Protein AF-A0AAW4VW90-F1 (afdb_monomer)

Structure (mmCIF, N/CA/C/O backbone):
data_AF-A0AAW4VW90-F1
#
_entry.id   AF-A0AAW4VW90-F1
#
loop_
_atom_site.group_PDB
_atom_site.id
_atom_site.type_symbol
_atom_site.label_atom_id
_atom_site.label_alt_id
_atom_site.label_comp_id
_atom_site.label_asym_id
_atom_site.label_entity_id
_atom_site.label_seq_id
_atom_site.pdbx_PDB_ins_code
_atom_site.Cartn_x
_atom_site.Cartn_y
_atom_site.Cartn_z
_atom_site.occupancy
_atom_site.B_iso_or_equiv
_atom_site.auth_seq_id
_atom_site.auth_comp_id
_atom_site.auth_asym_id
_atom_site.auth_atom_id
_atom_site.pdbx_PDB_model_num
ATOM 1 N N . SER A 1 1 ? 16.185 2.492 -20.417 1.00 44.00 1 SER A N 1
ATOM 2 C CA . SER A 1 1 ? 17.097 3.552 -19.970 1.00 44.00 1 SER A CA 1
ATOM 3 C C . SER A 1 1 ? 16.308 4.517 -19.104 1.00 44.00 1 SER A C 1
ATOM 5 O O . SER A 1 1 ? 15.216 4.911 -19.492 1.00 44.00 1 SER A O 1
ATOM 7 N N . LYS A 1 2 ? 16.795 4.828 -17.899 1.00 48.34 2 LYS A N 1
ATOM 8 C CA . LYS A 1 2 ? 16.303 5.972 -17.122 1.00 48.34 2 LYS A CA 1
ATOM 9 C C . LYS A 1 2 ? 17.110 7.177 -17.604 1.00 48.34 2 LYS A C 1
ATOM 11 O O . LYS A 1 2 ? 18.209 7.387 -17.114 1.00 48.34 2 LYS A O 1
ATOM 16 N N . HIS A 1 3 ? 16.635 7.878 -18.630 1.00 56.31 3 HIS A N 1
ATOM 17 C CA . HIS A 1 3 ? 17.195 9.183 -18.978 1.00 56.31 3 HIS A CA 1
ATOM 18 C C . HIS A 1 3 ? 16.368 10.228 -18.230 1.00 56.31 3 HIS A C 1
ATOM 20 O O . HIS A 1 3 ? 15.228 10.465 -18.635 1.00 56.31 3 HIS A O 1
ATOM 26 N N . PRO A 1 4 ? 16.868 10.786 -17.113 1.00 63.75 4 PRO A N 1
ATOM 27 C CA . PRO A 1 4 ? 16.205 11.918 -16.487 1.00 63.75 4 PRO A CA 1
ATOM 28 C C . PRO A 1 4 ? 16.158 13.080 -17.483 1.00 63.75 4 PRO A C 1
ATOM 30 O O . PRO A 1 4 ? 17.059 13.252 -18.312 1.00 63.75 4 PRO A O 1
ATOM 33 N N . ASN A 1 5 ? 15.065 13.837 -17.450 1.00 66.31 5 ASN A N 1
ATOM 34 C CA . ASN A 1 5 ? 14.922 15.012 -18.293 1.00 66.31 5 ASN A CA 1
ATOM 35 C C . ASN A 1 5 ? 15.977 16.047 -17.872 1.00 66.31 5 ASN A C 1
ATOM 37 O O . ASN A 1 5 ? 16.151 16.296 -16.687 1.00 66.31 5 ASN A O 1
ATOM 41 N N . LYS A 1 6 ? 16.679 16.658 -18.832 1.00 70.00 6 LYS A N 1
ATOM 42 C CA . LYS A 1 6 ? 17.752 17.634 -18.552 1.00 70.00 6 LYS A CA 1
ATOM 43 C C . LYS A 1 6 ? 17.240 18.961 -17.983 1.00 70.00 6 LYS A C 1
ATOM 45 O O . LYS A 1 6 ? 18.031 19.799 -17.568 1.00 70.00 6 LYS A O 1
ATOM 50 N N . HIS A 1 7 ? 15.930 19.169 -18.018 1.00 69.44 7 HIS A N 1
ATOM 51 C CA . HIS A 1 7 ? 15.272 20.390 -17.589 1.00 69.44 7 HIS A CA 1
ATOM 52 C C . HIS A 1 7 ? 14.361 20.073 -16.400 1.00 69.44 7 HIS A C 1
ATOM 54 O O . HIS A 1 7 ? 13.228 19.632 -16.598 1.00 69.44 7 HIS A O 1
ATOM 60 N N . GLU A 1 8 ? 14.883 20.288 -15.194 1.00 74.69 8 GLU A N 1
ATOM 61 C CA . GLU A 1 8 ? 14.216 20.010 -13.910 1.00 74.69 8 GLU A CA 1
ATOM 62 C C . GLU A 1 8 ? 13.440 21.218 -13.359 1.00 74.69 8 GLU A C 1
ATOM 64 O O . GLU A 1 8 ? 12.754 21.106 -12.353 1.00 74.69 8 GLU A O 1
ATOM 69 N N . THR A 1 9 ? 13.548 22.384 -13.998 1.00 80.75 9 THR A N 1
ATOM 70 C CA . THR A 1 9 ? 12.897 23.616 -13.538 1.00 80.75 9 THR A CA 1
ATOM 71 C C . THR A 1 9 ? 11.420 23.637 -13.924 1.00 80.75 9 THR A C 1
ATOM 73 O O . THR A 1 9 ? 11.072 23.358 -15.075 1.00 80.75 9 THR A O 1
ATOM 76 N N . GLU A 1 10 ? 10.561 24.010 -12.975 1.00 80.50 10 GLU A N 1
ATOM 77 C CA . GLU A 1 10 ? 9.133 24.220 -13.211 1.00 80.50 10 GLU A CA 1
ATOM 78 C C . GLU A 1 10 ? 8.913 25.374 -14.194 1.00 80.50 10 GLU A C 1
ATOM 80 O O . GLU A 1 10 ? 9.303 26.513 -13.946 1.00 80.50 10 GLU A O 1
ATOM 85 N N . ASP A 1 11 ? 8.276 25.076 -15.325 1.00 84.56 11 ASP A N 1
ATOM 86 C CA . ASP A 1 11 ? 7.861 26.064 -16.327 1.00 84.56 11 ASP A CA 1
ATOM 87 C C . ASP A 1 11 ? 6.332 26.144 -16.474 1.00 84.56 11 ASP A C 1
ATOM 89 O O . ASP A 1 11 ? 5.825 26.815 -17.373 1.00 84.56 11 ASP A O 1
ATOM 93 N N . GLY A 1 12 ? 5.593 25.427 -15.616 1.00 80.00 12 GLY A N 1
ATOM 94 C CA . GLY A 1 12 ? 4.130 25.346 -15.621 1.00 80.00 12 GLY A CA 1
ATOM 95 C C . GLY A 1 12 ? 3.529 24.591 -16.811 1.00 80.00 12 GLY A C 1
ATOM 96 O O . GLY A 1 12 ? 2.309 24.490 -16.915 1.00 80.00 12 GLY A O 1
ATOM 97 N N . ARG A 1 13 ? 4.351 24.055 -17.722 1.00 79.69 13 ARG A N 1
ATOM 98 C CA . ARG A 1 13 ? 3.884 23.363 -18.935 1.00 79.69 13 ARG A CA 1
ATOM 99 C C . ARG A 1 13 ? 3.950 21.846 -18.833 1.00 79.69 13 ARG A C 1
ATOM 101 O O . ARG A 1 13 ? 3.375 21.1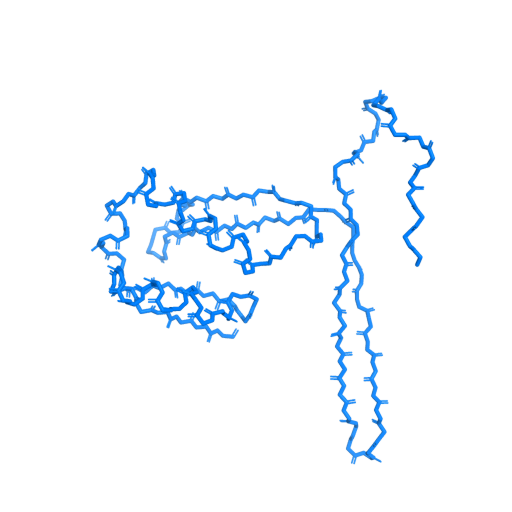64 -19.681 1.00 79.69 13 ARG A O 1
ATOM 108 N N . ARG A 1 14 ? 4.679 21.319 -17.850 1.00 75.44 14 ARG A N 1
ATOM 109 C CA . ARG A 1 14 ? 4.957 19.890 -17.701 1.00 75.44 14 ARG A CA 1
ATOM 110 C C . ARG A 1 14 ? 4.760 19.426 -16.270 1.00 75.44 14 ARG A C 1
ATOM 112 O O . ARG A 1 14 ? 4.960 20.182 -15.326 1.00 75.44 14 ARG A O 1
ATOM 119 N N . ASP A 1 15 ? 4.450 18.148 -16.152 1.00 78.06 15 ASP A N 1
ATOM 120 C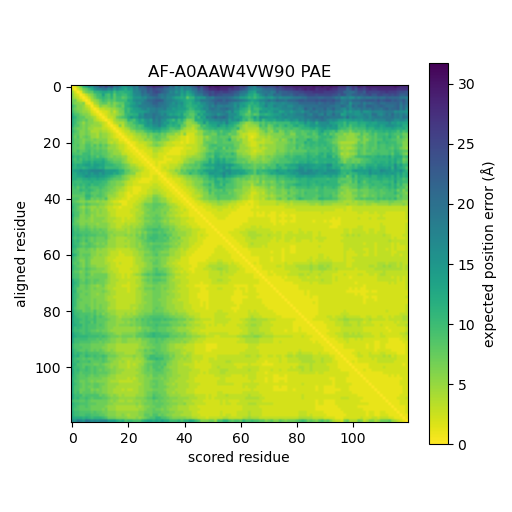 CA . ASP A 1 15 ? 4.436 17.443 -14.886 1.00 78.06 15 ASP A CA 1
ATOM 121 C C . ASP A 1 15 ? 5.844 16.902 -14.580 1.00 78.06 15 ASP A C 1
ATOM 123 O O . ASP A 1 15 ? 6.398 16.123 -15.363 1.00 78.06 15 ASP A O 1
ATOM 127 N N . LEU A 1 16 ? 6.438 17.364 -13.477 1.00 81.00 16 LEU A N 1
ATOM 128 C CA . LEU A 1 16 ? 7.769 16.949 -13.017 1.00 81.00 16 LEU A CA 1
ATOM 129 C C . LEU A 1 16 ? 7.725 15.800 -12.000 1.00 81.00 16 LEU A C 1
ATOM 131 O O . LEU A 1 16 ? 8.761 15.201 -11.697 1.00 81.00 16 LEU A O 1
ATOM 135 N N . ASP A 1 17 ? 6.542 15.479 -11.482 1.00 83.25 17 ASP A N 1
ATOM 136 C CA . ASP A 1 17 ? 6.369 14.494 -10.426 1.00 83.25 17 ASP A CA 1
ATOM 137 C C . ASP A 1 17 ? 6.097 13.098 -10.972 1.00 83.25 17 ASP A C 1
ATOM 139 O O . ASP A 1 17 ? 6.586 12.120 -10.399 1.00 83.25 17 ASP A O 1
ATOM 143 N N . ALA A 1 18 ? 5.406 12.982 -12.104 1.00 86.69 18 ALA A N 1
ATOM 144 C CA . ALA A 1 18 ? 5.165 11.705 -12.765 1.00 86.69 18 ALA A CA 1
ATOM 145 C C . ALA A 1 18 ? 6.467 10.993 -13.181 1.00 86.69 18 ALA A C 1
ATOM 147 O O . ALA A 1 18 ? 7.450 11.600 -13.616 1.00 86.69 18 ALA A O 1
ATOM 148 N N . ASN A 1 19 ? 6.477 9.659 -13.103 1.00 89.31 19 ASN A N 1
ATOM 149 C CA . ASN A 1 19 ? 7.616 8.868 -13.563 1.00 89.31 19 ASN A CA 1
ATOM 150 C C . ASN A 1 19 ? 7.203 7.559 -14.241 1.00 89.31 19 ASN A C 1
ATOM 152 O O . ASN A 1 19 ? 6.022 7.257 -14.401 1.00 89.31 19 ASN A O 1
ATOM 156 N N . HIS A 1 20 ? 8.204 6.812 -14.712 1.00 88.88 20 HIS A N 1
ATOM 157 C CA . HIS A 1 20 ? 7.992 5.528 -15.366 1.00 88.88 20 HIS A CA 1
ATOM 158 C C . HIS A 1 20 ? 8.028 4.374 -14.365 1.00 88.88 20 HIS A C 1
ATOM 160 O O . HIS A 1 20 ? 8.955 4.270 -13.559 1.00 88.88 20 HIS A O 1
ATOM 166 N N . SER A 1 21 ? 7.092 3.445 -14.526 1.00 90.00 21 SER A N 1
ATOM 167 C CA . SER A 1 21 ? 7.081 2.146 -13.860 1.00 90.00 21 SER A CA 1
ATOM 168 C C . SER A 1 21 ? 7.202 1.012 -14.871 1.00 90.00 21 SER A C 1
ATOM 170 O O . SER A 1 21 ? 7.026 1.204 -16.080 1.00 90.00 21 SER A O 1
ATOM 172 N N . GLN A 1 22 ? 7.546 -0.175 -14.381 1.00 90.44 22 GLN A N 1
ATOM 173 C CA . GLN A 1 22 ? 7.650 -1.370 -15.206 1.00 90.44 22 GLN A CA 1
ATOM 174 C C . GLN A 1 22 ? 7.205 -2.614 -14.441 1.00 90.44 22 GLN A C 1
ATOM 176 O O . GLN A 1 22 ? 7.559 -2.792 -13.278 1.00 90.44 22 GLN A O 1
ATOM 181 N N . LYS A 1 23 ? 6.502 -3.514 -15.128 1.00 87.62 23 LYS A N 1
ATOM 1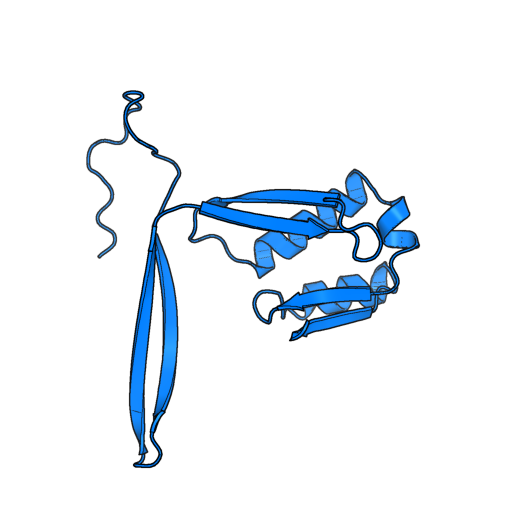82 C CA . LYS A 1 23 ? 6.180 -4.854 -14.634 1.00 87.62 23 LYS A CA 1
ATOM 183 C C . LYS A 1 23 ? 6.724 -5.890 -15.598 1.00 87.62 23 LYS A C 1
ATOM 185 O O . LYS A 1 23 ? 6.478 -5.831 -16.806 1.00 87.62 23 LYS A O 1
ATOM 190 N N . VAL A 1 24 ? 7.516 -6.800 -15.046 1.00 90.69 24 VAL A N 1
ATOM 191 C CA . VAL A 1 24 ? 8.150 -7.890 -15.781 1.00 90.69 24 VAL A CA 1
ATOM 192 C C . VAL A 1 24 ? 7.353 -9.152 -15.506 1.00 90.69 24 VAL A C 1
ATOM 194 O O . VAL A 1 24 ? 7.239 -9.582 -14.364 1.00 90.69 24 VAL A O 1
ATOM 197 N N . TYR A 1 25 ? 6.796 -9.726 -16.562 1.00 89.44 25 TYR A N 1
ATOM 198 C CA . TYR A 1 25 ? 6.216 -11.058 -16.548 1.00 89.44 25 TYR A CA 1
ATOM 199 C C . TYR A 1 25 ? 7.248 -12.007 -17.136 1.00 89.44 25 TYR A C 1
ATOM 201 O O . TYR A 1 25 ? 7.792 -11.724 -18.204 1.00 89.44 25 TYR A O 1
ATOM 209 N N . SER A 1 26 ? 7.527 -13.107 -16.458 1.00 93.31 26 SER A N 1
ATOM 210 C CA . SER A 1 26 ? 8.437 -14.137 -16.945 1.00 93.31 26 SER A CA 1
ATOM 211 C C . SER A 1 26 ? 7.885 -15.520 -16.636 1.00 93.31 26 SER A C 1
ATOM 213 O O . SER A 1 26 ? 7.032 -15.689 -15.764 1.00 93.31 26 SER A O 1
ATOM 215 N N . GLY A 1 27 ? 8.351 -16.513 -17.381 1.00 93.00 27 GLY A N 1
ATOM 216 C CA . GLY A 1 27 ? 7.949 -17.896 -17.191 1.00 93.00 27 GLY A CA 1
ATOM 217 C C . GLY A 1 27 ? 8.686 -18.827 -18.136 1.00 93.00 27 GLY A C 1
ATOM 218 O O . GLY A 1 27 ? 9.619 -18.423 -18.831 1.00 93.00 27 GLY A O 1
ATOM 219 N N . VAL A 1 28 ? 8.241 -20.078 -18.166 1.00 95.12 28 VAL A N 1
ATOM 220 C CA . VAL A 1 28 ? 8.756 -21.116 -19.060 1.00 95.12 28 VAL A CA 1
ATOM 221 C C . VAL A 1 28 ? 7.601 -21.607 -19.928 1.00 95.12 28 VAL A C 1
ATOM 223 O O . VAL A 1 28 ? 6.485 -21.795 -19.446 1.00 95.12 28 VAL A O 1
ATOM 226 N N . THR A 1 29 ? 7.846 -21.728 -21.229 1.00 92.31 29 THR A N 1
ATOM 227 C CA . THR A 1 29 ? 6.888 -22.271 -22.205 1.00 92.31 29 THR A CA 1
ATOM 228 C C . THR A 1 29 ? 6.700 -23.779 -22.013 1.00 92.31 29 THR A C 1
ATOM 230 O O . THR A 1 29 ? 7.486 -24.425 -21.319 1.00 92.31 29 THR A O 1
ATOM 233 N N . LYS A 1 30 ? 5.672 -24.367 -22.641 1.00 92.38 30 LYS A N 1
ATOM 234 C CA . LYS A 1 30 ? 5.450 -25.825 -22.594 1.00 92.38 30 LYS A CA 1
ATOM 235 C C . LYS A 1 30 ? 6.631 -26.599 -23.191 1.00 92.38 30 LYS A C 1
ATOM 237 O O . LYS A 1 30 ? 6.906 -27.717 -22.774 1.00 92.38 30 LYS A O 1
ATOM 242 N N . GLU A 1 31 ? 7.347 -25.974 -24.119 1.00 94.62 31 GLU A N 1
ATOM 243 C CA . GLU A 1 31 ? 8.531 -26.491 -24.800 1.00 94.62 31 GLU A CA 1
ATOM 244 C C . GLU A 1 31 ? 9.832 -26.263 -24.004 1.00 94.62 31 GLU A C 1
ATOM 246 O O . GLU A 1 31 ? 10.915 -26.569 -24.494 1.00 94.62 31 GLU A O 1
ATOM 251 N N . GLY A 1 32 ? 9.756 -25.713 -22.786 1.00 94.38 32 GLY A N 1
ATOM 252 C CA . GLY A 1 32 ? 10.911 -25.521 -21.902 1.00 94.38 32 GLY A CA 1
ATOM 253 C C . GLY A 1 32 ? 11.705 -24.229 -22.133 1.00 94.38 32 GLY A C 1
ATOM 254 O O . GLY A 1 32 ? 12.667 -23.969 -21.414 1.00 94.38 32 GLY A O 1
ATOM 255 N N . ASN A 1 33 ? 11.306 -23.379 -23.083 1.00 95.31 33 ASN A N 1
ATOM 256 C CA . ASN A 1 33 ? 11.998 -22.115 -23.350 1.00 95.31 33 ASN A CA 1
ATOM 257 C C . ASN A 1 33 ? 11.554 -21.015 -22.371 1.00 95.31 33 ASN A C 1
ATOM 259 O O . ASN A 1 33 ? 10.342 -20.826 -22.206 1.00 95.31 33 ASN A O 1
ATOM 263 N N . PRO A 1 34 ? 12.480 -20.259 -21.753 1.00 96.25 34 PRO A N 1
ATOM 264 C CA . PRO A 1 34 ? 12.126 -19.114 -20.926 1.00 96.25 34 PRO A CA 1
ATOM 265 C C . PRO A 1 34 ? 11.571 -17.970 -21.785 1.00 96.25 34 PRO A C 1
ATOM 267 O O . PRO A 1 34 ? 12.030 -17.733 -22.902 1.00 96.25 34 PRO A O 1
ATOM 270 N N . TRP A 1 35 ? 10.609 -17.223 -21.250 1.00 95.81 35 TRP A N 1
ATOM 271 C CA . TRP A 1 35 ? 10.077 -16.015 -21.880 1.00 95.81 35 TRP A CA 1
ATOM 272 C C . TRP A 1 35 ? 10.008 -14.859 -20.884 1.00 95.81 35 TRP A C 1
ATOM 274 O O . TRP A 1 35 ? 9.900 -15.060 -19.673 1.00 95.81 35 TRP A O 1
ATOM 284 N N . GLN A 1 36 ? 10.051 -13.635 -21.413 1.00 95.62 36 GLN A N 1
ATOM 285 C CA . GLN A 1 36 ? 9.886 -12.414 -20.635 1.00 95.62 36 GLN A CA 1
ATOM 286 C C . GLN A 1 36 ? 9.083 -11.374 -21.423 1.00 95.62 36 GLN A C 1
ATOM 288 O O . GLN A 1 36 ? 9.392 -11.075 -22.574 1.00 95.62 36 GLN A O 1
ATOM 293 N N . LYS A 1 37 ? 8.085 -10.769 -20.780 1.00 94.19 37 LYS A N 1
ATOM 294 C CA . LYS A 1 37 ? 7.329 -9.615 -21.272 1.00 94.19 37 LYS A CA 1
ATOM 295 C C . LYS A 1 37 ? 7.502 -8.461 -20.294 1.00 94.19 37 LYS A C 1
ATOM 297 O O . LYS A 1 37 ? 7.164 -8.581 -19.121 1.00 94.19 37 LYS A O 1
ATOM 302 N N . VAL A 1 38 ? 7.997 -7.327 -20.781 1.00 93.81 38 VAL A N 1
ATOM 303 C CA . VAL A 1 38 ? 8.136 -6.104 -19.979 1.00 93.81 38 VAL A CA 1
ATOM 304 C C . VAL A 1 38 ? 7.051 -5.122 -20.395 1.00 93.81 38 VAL A C 1
ATOM 306 O O . VAL A 1 38 ? 7.014 -4.692 -21.544 1.00 93.81 38 VAL A O 1
ATOM 309 N N . VAL A 1 39 ? 6.180 -4.756 -19.460 1.00 91.88 39 VAL A N 1
ATOM 310 C CA . VAL A 1 39 ? 5.174 -3.702 -19.639 1.00 91.88 39 VAL A CA 1
ATOM 311 C C . VAL A 1 39 ? 5.672 -2.454 -18.923 1.00 91.88 39 VAL A C 1
ATOM 313 O O . VAL A 1 39 ? 6.144 -2.553 -17.793 1.00 91.88 39 VAL A O 1
ATOM 316 N N . LYS A 1 40 ? 5.601 -1.292 -19.578 1.00 91.00 40 LYS A N 1
ATOM 317 C CA . LYS A 1 40 ? 6.034 -0.001 -19.025 1.00 91.00 40 LYS A CA 1
ATOM 318 C C . LYS A 1 40 ? 4.930 1.029 -19.175 1.00 91.00 40 LYS A C 1
ATOM 320 O O . LYS A 1 40 ? 4.225 1.016 -20.179 1.00 91.00 40 LYS A O 1
ATOM 325 N N . TRP A 1 41 ? 4.825 1.929 -18.209 1.00 89.94 41 TRP A N 1
ATOM 326 C CA . TRP A 1 41 ? 3.882 3.044 -18.239 1.00 89.94 41 TRP A CA 1
ATOM 327 C C . TRP A 1 41 ? 4.472 4.260 -17.529 1.00 89.94 41 TRP A C 1
ATOM 329 O O . TRP A 1 41 ? 5.370 4.117 -16.699 1.00 89.94 41 TRP A O 1
ATOM 339 N N . PHE A 1 42 ? 3.982 5.447 -17.881 1.00 90.94 42 PHE A N 1
ATOM 340 C CA . PHE A 1 42 ? 4.354 6.728 -17.285 1.00 90.94 42 PHE A CA 1
ATOM 341 C C . PHE A 1 42 ? 3.137 7.347 -16.605 1.00 90.94 42 PHE A C 1
ATOM 343 O O . PHE A 1 42 ? 2.047 7.308 -17.174 1.00 90.94 42 PHE A O 1
ATOM 350 N N . GLY A 1 43 ? 3.322 7.925 -15.420 1.00 92.62 43 GLY A N 1
ATOM 351 C CA . GLY A 1 43 ? 2.275 8.677 -14.739 1.00 92.62 43 GLY A CA 1
ATOM 352 C C . GLY A 1 43 ? 2.313 8.509 -13.227 1.00 92.62 43 GLY A C 1
ATOM 353 O O . GLY A 1 43 ? 3.381 8.487 -12.605 1.00 92.62 43 GLY A O 1
ATOM 354 N N . TYR A 1 44 ? 1.116 8.352 -12.669 1.00 94.12 44 TYR A N 1
ATOM 355 C CA . TYR A 1 44 ? 0.849 8.202 -11.246 1.00 94.12 44 TYR A CA 1
ATOM 356 C C . TYR A 1 44 ? 0.147 6.888 -10.943 1.00 94.12 44 TYR A C 1
ATOM 358 O O . TYR A 1 44 ? -0.374 6.214 -11.834 1.00 94.12 44 TYR A O 1
ATOM 366 N N . LYS A 1 45 ? 0.098 6.562 -9.659 1.00 93.44 45 LYS A N 1
ATOM 367 C CA . LYS A 1 45 ? -0.713 5.499 -9.098 1.00 93.44 45 LYS A CA 1
ATOM 368 C C . LYS A 1 45 ? -1.630 6.088 -8.028 1.00 93.44 45 LYS A C 1
ATOM 370 O O . LYS A 1 45 ? -1.205 6.923 -7.233 1.00 93.44 45 LYS A O 1
ATOM 375 N N . LEU A 1 46 ? -2.891 5.669 -8.034 1.00 95.88 46 LEU A N 1
ATOM 376 C CA . LEU A 1 46 ? -3.845 5.951 -6.968 1.00 95.88 46 LEU A CA 1
ATOM 377 C C . LEU A 1 46 ? -3.949 4.704 -6.092 1.00 95.88 46 LEU A C 1
ATOM 379 O O . LEU A 1 46 ? -4.403 3.665 -6.561 1.00 95.88 46 LEU A O 1
ATOM 383 N N . HIS A 1 47 ? -3.552 4.821 -4.832 1.00 95.94 47 HIS A N 1
ATOM 384 C CA . HIS A 1 47 ? -3.820 3.819 -3.808 1.00 95.94 47 HIS A CA 1
ATOM 385 C C . HIS A 1 47 ? -5.067 4.252 -3.043 1.00 95.94 47 HIS A C 1
ATOM 387 O O . HIS A 1 47 ? -5.136 5.395 -2.590 1.00 95.94 47 HIS A O 1
ATOM 393 N N . LEU A 1 48 ? -6.053 3.372 -2.917 1.00 97.19 48 LEU A N 1
ATOM 394 C CA . LEU A 1 48 ? -7.380 3.721 -2.418 1.00 97.19 48 LEU A CA 1
ATOM 395 C C . LEU A 1 48 ? -7.913 2.603 -1.522 1.00 97.19 48 LEU A C 1
ATOM 397 O O . LEU A 1 48 ? -7.864 1.437 -1.900 1.00 97.19 48 LEU A O 1
ATOM 401 N N . VAL A 1 49 ? -8.454 2.976 -0.363 1.00 97.00 49 VAL A N 1
ATOM 402 C CA . VAL A 1 49 ? -9.287 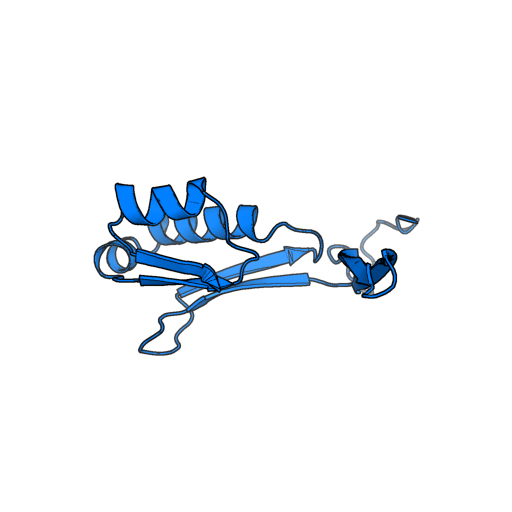2.105 0.472 1.00 97.00 49 VAL A CA 1
ATOM 403 C C . VAL A 1 49 ? -10.726 2.586 0.367 1.00 97.00 49 VAL A C 1
ATOM 405 O O . VAL A 1 49 ? -10.997 3.785 0.477 1.00 97.00 49 VAL A O 1
ATOM 408 N N . VAL A 1 50 ? -11.641 1.647 0.166 1.00 97.06 50 VAL A N 1
ATOM 409 C CA . VAL A 1 50 ? -13.075 1.896 -0.001 1.00 97.06 50 VAL A CA 1
ATOM 410 C C . VAL A 1 50 ? -13.834 1.027 0.993 1.00 97.06 50 VAL A C 1
ATOM 412 O O . VAL A 1 50 ? -13.432 -0.105 1.266 1.00 97.06 50 VAL A O 1
ATOM 415 N N . ASP A 1 51 ? -14.925 1.552 1.538 1.00 96.31 51 ASP A N 1
ATOM 416 C CA . ASP A 1 51 ? -15.893 0.745 2.272 1.00 96.31 51 ASP A CA 1
ATOM 417 C C . ASP A 1 51 ? -16.657 -0.154 1.289 1.00 96.31 51 ASP A C 1
ATOM 419 O O . ASP A 1 51 ? -17.298 0.335 0.361 1.00 96.31 51 ASP A O 1
ATOM 423 N N . ALA A 1 52 ? -16.593 -1.470 1.483 1.00 95.25 52 ALA A N 1
ATOM 424 C CA . ALA A 1 52 ? -17.185 -2.430 0.551 1.00 95.25 52 ALA A CA 1
ATOM 425 C C . ALA A 1 52 ? -18.726 -2.471 0.576 1.00 95.25 52 ALA A C 1
ATOM 427 O O . ALA A 1 52 ? -19.325 -3.037 -0.332 1.00 95.25 52 ALA A O 1
ATOM 428 N N . THR A 1 53 ? -19.374 -1.907 1.601 1.00 94.94 53 THR A N 1
ATOM 429 C CA . THR A 1 53 ? -20.843 -1.891 1.725 1.00 94.94 53 THR A CA 1
ATOM 430 C C . THR A 1 53 ? -21.440 -0.668 1.041 1.00 94.94 53 THR A C 1
ATOM 432 O O . THR A 1 53 ? -22.442 -0.773 0.339 1.00 94.94 53 THR A O 1
ATOM 435 N N . TYR A 1 54 ? -20.838 0.499 1.267 1.00 95.56 54 TYR A N 1
ATOM 436 C CA . TYR A 1 54 ? -21.353 1.786 0.796 1.00 95.56 54 TYR A CA 1
ATOM 437 C C . TYR A 1 54 ? -20.615 2.328 -0.430 1.00 95.56 54 TYR A C 1
ATOM 439 O O . TYR A 1 54 ? -21.010 3.363 -0.959 1.00 95.56 54 TYR A O 1
ATOM 447 N N . GLU A 1 55 ? -19.535 1.667 -0.853 1.00 95.88 55 GLU A N 1
ATOM 448 C CA . GLU A 1 55 ? -18.684 2.061 -1.985 1.00 95.88 55 GLU A CA 1
ATOM 449 C C . GLU A 1 55 ? -18.067 3.464 -1.826 1.00 95.88 55 GLU A C 1
ATOM 451 O O . GLU A 1 55 ? -17.674 4.117 -2.794 1.00 95.88 55 GLU A O 1
ATOM 456 N N . LEU A 1 56 ? -17.955 3.941 -0.581 1.00 95.75 56 LEU A N 1
ATOM 457 C CA . LEU A 1 56 ? -17.422 5.264 -0.271 1.00 95.75 56 LEU A CA 1
ATOM 458 C C . LEU A 1 56 ? -15.909 5.215 -0.020 1.00 95.75 56 LEU A C 1
ATOM 460 O O . LEU A 1 56 ? -15.428 4.327 0.692 1.00 95.75 56 LEU A O 1
ATOM 464 N N . PRO A 1 57 ? -15.141 6.186 -0.551 1.00 95.69 57 PRO A N 1
ATOM 465 C CA . PRO A 1 57 ? -13.710 6.266 -0.301 1.00 95.69 57 PRO A CA 1
ATOM 466 C C . PRO A 1 57 ? -13.442 6.578 1.176 1.00 95.69 57 PRO A C 1
ATOM 468 O O . PRO A 1 57 ? -13.953 7.549 1.734 1.00 95.69 57 PRO A O 1
ATOM 471 N N . VAL A 1 58 ? -12.599 5.755 1.789 1.00 95.38 58 VAL A N 1
ATOM 472 C CA . VAL A 1 58 ? -12.200 5.838 3.201 1.00 95.38 58 VAL A CA 1
ATOM 473 C C . VAL A 1 58 ? -10.927 6.670 3.324 1.00 95.38 58 VAL A C 1
ATOM 475 O O . VAL A 1 58 ? -10.883 7.670 4.043 1.00 95.38 58 VAL A O 1
ATOM 478 N N . THR A 1 59 ? -9.890 6.280 2.580 1.00 96.69 59 THR A N 1
ATOM 479 C CA . THR A 1 59 ? -8.611 6.990 2.489 1.00 96.69 59 THR A CA 1
ATOM 480 C C . THR A 1 59 ? -7.951 6.724 1.140 1.00 96.69 59 THR A C 1
ATOM 482 O O . THR A 1 59 ? -8.209 5.699 0.508 1.00 96.69 59 THR A O 1
ATOM 485 N N . PHE A 1 60 ? -7.092 7.634 0.691 1.00 97.12 60 PHE A N 1
ATOM 486 C CA . PHE A 1 60 ? -6.373 7.486 -0.566 1.00 97.12 60 PHE A CA 1
ATOM 487 C C . PHE A 1 60 ? -5.009 8.166 -0.531 1.00 97.12 60 PHE A C 1
ATOM 489 O O . PHE A 1 60 ? -4.746 9.059 0.278 1.00 97.12 60 PHE A O 1
ATOM 496 N N . LYS A 1 61 ? -4.156 7.780 -1.478 1.00 96.62 61 LYS A N 1
ATOM 497 C CA . LYS A 1 61 ? -2.892 8.449 -1.746 1.00 96.62 61 LYS A CA 1
ATOM 498 C C . LYS A 1 61 ? -2.520 8.355 -3.218 1.00 96.62 61 LYS A C 1
ATOM 500 O O . LYS A 1 61 ? -2.567 7.279 -3.808 1.00 96.62 61 LYS A O 1
ATOM 505 N N . VAL A 1 62 ? -2.129 9.486 -3.797 1.00 95.94 62 VAL A N 1
ATOM 506 C CA . VAL A 1 62 ? -1.599 9.553 -5.164 1.00 95.94 62 VAL A CA 1
ATOM 507 C C . VAL A 1 62 ? -0.078 9.576 -5.086 1.00 95.94 62 VAL A C 1
ATOM 509 O O . VAL A 1 62 ? 0.500 10.353 -4.325 1.00 95.94 62 VAL A O 1
ATOM 512 N N . THR A 1 63 ? 0.571 8.703 -5.843 1.00 95.25 63 THR A N 1
ATOM 513 C CA . THR A 1 63 ? 2.025 8.521 -5.845 1.00 95.25 63 THR A CA 1
ATOM 514 C C . THR A 1 63 ? 2.560 8.427 -7.266 1.00 95.25 63 THR A C 1
ATOM 516 O O . THR 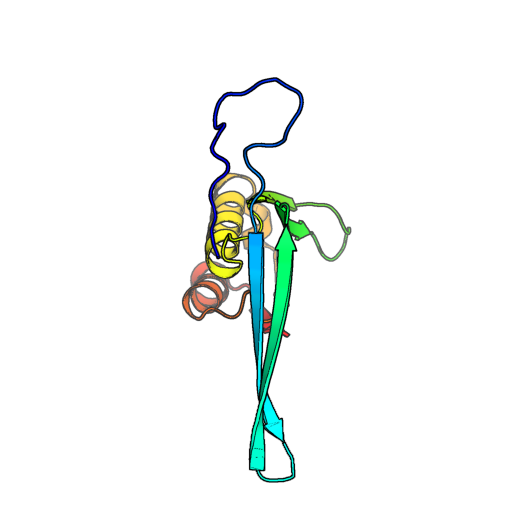A 1 63 ? 1.807 8.240 -8.222 1.00 95.25 63 THR A O 1
ATOM 519 N N . LYS A 1 64 ? 3.879 8.555 -7.431 1.00 94.12 64 LYS A N 1
ATOM 520 C CA . LYS A 1 64 ? 4.540 8.318 -8.722 1.00 94.12 64 LYS A CA 1
ATOM 521 C C . LYS A 1 64 ? 4.318 6.861 -9.142 1.00 94.12 64 LYS A C 1
ATOM 523 O O . LYS A 1 64 ? 4.283 5.975 -8.291 1.00 94.12 64 LYS A O 1
ATOM 528 N N . ALA A 1 65 ? 4.215 6.580 -10.442 1.00 92.12 65 ALA A N 1
ATOM 529 C CA . ALA A 1 65 ? 3.908 5.229 -10.926 1.00 92.12 65 ALA A CA 1
ATOM 530 C C . ALA A 1 65 ? 4.878 4.136 -10.427 1.00 92.12 65 ALA A C 1
ATOM 532 O O . ALA A 1 65 ? 4.505 2.959 -10.383 1.00 92.12 65 ALA A O 1
ATOM 533 N N . SER A 1 66 ? 6.122 4.499 -10.097 1.00 91.31 66 SER A N 1
ATOM 534 C CA . SER A 1 66 ? 7.141 3.575 -9.590 1.00 91.31 66 SER A CA 1
ATOM 535 C C . SER A 1 66 ? 6.974 3.161 -8.127 1.00 91.31 66 SER A C 1
ATOM 537 O O . SER A 1 66 ? 7.719 2.287 -7.688 1.00 91.31 66 SER A O 1
ATOM 539 N N . GLU A 1 67 ? 6.085 3.800 -7.362 1.00 94.19 67 GLU A N 1
ATOM 540 C CA . GLU A 1 67 ? 5.934 3.499 -5.936 1.00 94.19 67 GLU A CA 1
ATOM 541 C C . GLU A 1 67 ? 5.317 2.111 -5.698 1.00 94.19 67 GLU A C 1
ATOM 543 O O . GLU A 1 67 ? 4.478 1.616 -6.464 1.00 94.19 67 GLU A O 1
ATOM 548 N N . SER A 1 68 ? 5.787 1.470 -4.625 1.00 91.88 68 SER A N 1
ATOM 549 C CA . SER A 1 68 ? 5.439 0.097 -4.249 1.00 91.88 68 SER A CA 1
ATOM 550 C C . SER A 1 68 ? 4.052 0.018 -3.614 1.00 91.88 68 SER A C 1
ATOM 552 O O . SER A 1 68 ? 3.762 0.749 -2.668 1.00 91.88 68 SER A O 1
ATOM 554 N N . ASP A 1 69 ? 3.234 -0.924 -4.085 1.00 93.06 69 ASP A N 1
ATOM 555 C CA . ASP A 1 69 ? 1.887 -1.176 -3.556 1.00 93.06 69 ASP A CA 1
ATOM 556 C C . ASP A 1 69 ? 1.921 -1.599 -2.087 1.00 93.06 69 ASP A C 1
ATOM 558 O O . ASP A 1 69 ? 1.207 -1.021 -1.273 1.00 93.06 69 ASP A O 1
ATOM 562 N N . ILE A 1 70 ? 2.842 -2.497 -1.719 1.00 94.88 70 ILE A N 1
ATOM 563 C CA . ILE A 1 70 ? 3.056 -2.933 -0.331 1.00 94.88 70 ILE A CA 1
ATOM 564 C C . ILE A 1 70 ? 3.354 -1.734 0.573 1.00 94.88 70 ILE A C 1
ATOM 566 O O . ILE A 1 70 ? 2.701 -1.537 1.597 1.00 94.88 70 ILE A O 1
ATOM 570 N N . THR A 1 71 ? 4.331 -0.907 0.188 1.00 95.69 71 THR A N 1
ATOM 571 C CA . THR A 1 71 ? 4.764 0.241 0.997 1.00 95.69 71 THR A CA 1
ATOM 572 C C . THR A 1 71 ? 3.622 1.227 1.217 1.00 95.69 71 THR A C 1
ATOM 574 O O . THR A 1 71 ? 3.454 1.745 2.320 1.00 95.69 71 THR A O 1
ATOM 577 N N . GLU A 1 72 ? 2.837 1.499 0.178 1.00 96.38 72 GLU A N 1
ATOM 578 C CA . GLU A 1 72 ? 1.714 2.427 0.276 1.00 96.38 72 GLU A CA 1
ATOM 579 C C . GLU A 1 72 ? 0.495 1.800 0.970 1.00 96.38 72 GLU A C 1
ATOM 581 O O . GLU A 1 72 ? -0.221 2.514 1.666 1.00 96.38 72 GLU A O 1
ATOM 586 N N . GLY A 1 73 ? 0.312 0.477 0.905 1.00 96.06 73 GLY A N 1
ATOM 587 C CA . GLY A 1 73 ? -0.689 -0.257 1.686 1.00 96.06 73 GLY A CA 1
ATOM 588 C C . GLY A 1 73 ? -0.488 -0.106 3.195 1.00 96.06 73 GLY A C 1
ATOM 589 O O . GLY A 1 73 ? -1.433 0.226 3.911 1.00 96.06 73 GLY A O 1
ATOM 590 N N . HIS A 1 74 ? 0.754 -0.238 3.675 1.00 97.12 74 HIS A N 1
ATOM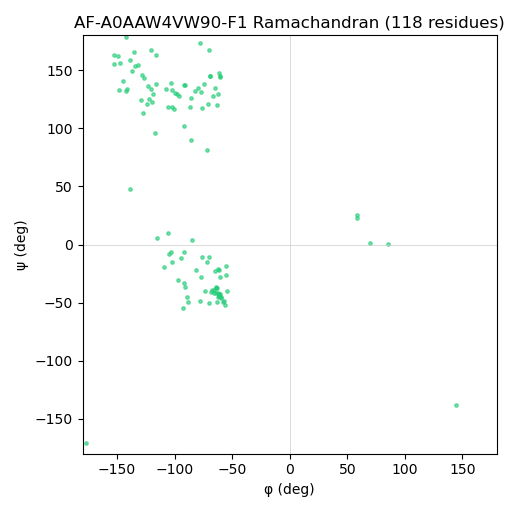 591 C CA . HIS A 1 74 ? 1.092 0.031 5.082 1.00 97.12 74 HIS A CA 1
ATOM 592 C C . HIS A 1 74 ? 0.767 1.472 5.487 1.00 97.12 74 HIS A C 1
ATOM 594 O O . HIS A 1 74 ? 0.122 1.695 6.511 1.00 97.12 74 HIS A O 1
ATOM 600 N N . LYS A 1 75 ? 1.140 2.450 4.651 1.00 97.38 75 LYS A N 1
ATOM 601 C CA . LYS A 1 75 ? 0.870 3.873 4.916 1.00 97.38 75 LYS A CA 1
ATOM 602 C C . LYS A 1 75 ? -0.625 4.190 4.933 1.00 97.38 75 LYS A C 1
ATOM 604 O O . LYS A 1 75 ? -1.054 5.017 5.732 1.00 97.38 75 LYS A O 1
ATOM 609 N N . LEU A 1 76 ? -1.429 3.559 4.076 1.00 97.06 76 LEU A N 1
ATOM 610 C CA . LEU A 1 76 ? -2.885 3.729 4.101 1.00 97.06 76 LEU A CA 1
ATOM 611 C C . LEU A 1 76 ? -3.488 3.169 5.394 1.00 97.06 76 LEU A C 1
ATOM 613 O O . LEU A 1 76 ? -4.333 3.831 5.994 1.00 97.06 76 LEU A O 1
ATOM 617 N N . LEU A 1 77 ? -3.020 2.008 5.863 1.00 96.44 77 LEU A N 1
ATOM 618 C CA . LEU A 1 77 ? -3.471 1.429 7.131 1.00 96.44 77 LEU A CA 1
ATOM 619 C C . LEU A 1 77 ? -3.103 2.321 8.332 1.00 96.44 77 LEU A C 1
ATOM 621 O O . LEU A 1 77 ? -3.938 2.547 9.205 1.00 96.44 77 LEU A O 1
ATOM 625 N N . GLU A 1 78 ? -1.893 2.885 8.349 1.00 96.62 78 GLU A N 1
ATOM 626 C CA . GLU A 1 78 ? -1.465 3.873 9.356 1.00 96.62 78 GLU A CA 1
ATOM 627 C C . GLU A 1 78 ? -2.334 5.141 9.324 1.00 96.62 78 GLU A C 1
ATOM 629 O O . GLU A 1 78 ? -2.774 5.627 10.365 1.00 96.62 78 GLU A O 1
ATOM 634 N N . GLN A 1 79 ? -2.658 5.652 8.133 1.00 97.44 79 GLN A N 1
ATOM 635 C CA . GLN A 1 79 ? -3.562 6.798 7.996 1.00 97.44 79 GLN A CA 1
ATOM 636 C C . GLN A 1 79 ? -4.977 6.492 8.499 1.00 97.44 79 GLN A C 1
ATOM 638 O O . GLN A 1 79 ? -5.619 7.367 9.082 1.00 97.44 79 GLN A O 1
ATOM 643 N N . MET A 1 80 ? -5.480 5.274 8.276 1.00 96.75 80 MET A N 1
ATOM 644 C CA . MET A 1 80 ? -6.772 4.845 8.819 1.00 96.75 80 MET A CA 1
ATOM 645 C C . MET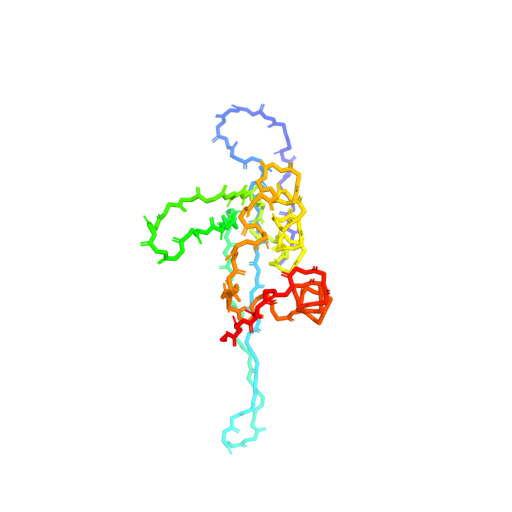 A 1 80 ? -6.740 4.762 10.343 1.00 96.75 80 MET A C 1
ATOM 647 O O . MET A 1 80 ? -7.704 5.166 10.988 1.00 96.75 80 MET A O 1
ATOM 651 N N . GLU A 1 81 ? -5.643 4.285 10.926 1.00 96.25 81 GLU A N 1
ATOM 652 C CA . GLU A 1 81 ? -5.456 4.236 12.377 1.00 96.25 81 GLU A CA 1
ATOM 653 C C . GLU A 1 81 ? -5.458 5.635 12.999 1.00 96.25 81 GLU A C 1
ATOM 655 O O . GLU A 1 81 ? -6.118 5.857 14.013 1.00 96.25 81 GLU A O 1
ATOM 660 N N . GLU A 1 82 ? -4.799 6.597 12.355 1.00 97.00 82 GLU A N 1
ATOM 661 C CA . GLU A 1 82 ? -4.763 7.986 12.814 1.00 97.00 82 GLU A CA 1
ATOM 662 C C . GLU A 1 82 ? -6.124 8.684 12.660 1.00 97.00 82 GLU A C 1
ATOM 664 O O . GLU A 1 82 ? -6.629 9.308 13.596 1.00 97.00 82 GLU A O 1
ATOM 669 N N . LYS A 1 83 ? -6.730 8.598 11.471 1.00 96.25 83 LYS A N 1
ATOM 670 C CA . LYS A 1 83 ? -7.864 9.461 11.098 1.00 96.25 83 LYS A CA 1
ATOM 671 C C . LYS A 1 83 ? -9.221 8.809 11.304 1.00 96.25 83 LYS A C 1
ATOM 673 O O . LYS A 1 83 ? -10.209 9.506 11.531 1.00 96.25 83 LYS A O 1
ATOM 678 N N . GLN A 1 84 ? -9.298 7.488 11.180 1.00 93.88 84 GLN A N 1
ATOM 679 C CA . GLN A 1 84 ? -10.552 6.733 11.175 1.00 93.88 84 GLN A CA 1
ATOM 680 C C . GLN A 1 84 ? -10.460 5.425 11.993 1.00 93.88 84 GLN A C 1
ATOM 682 O O . GLN A 1 84 ? -10.941 4.379 11.547 1.00 93.88 84 GLN A O 1
ATOM 687 N N . PRO A 1 85 ? -9.934 5.449 13.238 1.00 95.44 85 PRO A N 1
ATOM 688 C CA . PRO A 1 85 ? -9.683 4.235 14.026 1.00 95.44 85 PRO A CA 1
ATOM 689 C C . PRO A 1 85 ? -10.948 3.428 14.333 1.00 95.44 85 PRO A C 1
ATOM 691 O O . PRO A 1 85 ? -10.875 2.240 14.631 1.00 95.44 85 PRO A O 1
ATOM 694 N N . LYS A 1 86 ? -12.127 4.062 14.286 1.00 95.12 86 LYS A N 1
ATOM 695 C CA . LYS A 1 86 ? -13.409 3.373 14.477 1.00 95.12 86 LYS A CA 1
ATOM 696 C C . LYS A 1 86 ? -13.675 2.350 13.374 1.00 95.12 86 LYS A C 1
ATOM 698 O O . LYS A 1 86 ? -14.167 1.279 13.698 1.00 95.12 86 LYS A O 1
ATOM 703 N N . LEU A 1 87 ? -13.303 2.644 12.125 1.00 94.50 87 LEU A N 1
ATOM 704 C CA . LEU A 1 87 ? -13.498 1.717 11.008 1.00 94.50 87 LEU A CA 1
ATOM 705 C C . LEU A 1 87 ? -12.611 0.481 11.148 1.00 94.50 87 LEU A C 1
ATOM 707 O O . LEU A 1 87 ? -13.080 -0.625 10.922 1.00 94.50 87 LEU A O 1
ATOM 711 N N . LEU A 1 88 ? -11.367 0.639 11.614 1.00 95.38 88 LEU A N 1
ATOM 712 C CA . LEU A 1 88 ? -10.482 -0.503 11.877 1.00 95.38 88 LEU A CA 1
ATOM 713 C C . LEU A 1 88 ? -10.986 -1.417 13.002 1.00 95.38 88 LEU A C 1
ATOM 715 O O . LEU A 1 88 ? -10.618 -2.583 13.044 1.00 95.38 88 LEU A O 1
ATOM 719 N N . LYS A 1 89 ? -11.826 -0.907 13.911 1.00 94.00 89 LYS A N 1
ATOM 720 C CA . LYS A 1 89 ? -12.441 -1.712 14.979 1.00 94.00 89 LYS A CA 1
ATOM 721 C C . LYS A 1 89 ? -13.669 -2.491 14.518 1.00 94.00 89 LYS A C 1
ATOM 723 O O . LYS A 1 89 ? -14.064 -3.429 15.202 1.00 94.00 89 LYS A O 1
ATOM 728 N N . THR A 1 90 ? -14.308 -2.059 13.435 1.00 94.38 90 THR A N 1
ATOM 729 C CA . THR A 1 90 ? -15.559 -2.648 12.938 1.00 94.38 90 THR A CA 1
ATOM 730 C C . THR A 1 90 ? -15.377 -3.421 11.641 1.00 94.38 90 THR A C 1
ATOM 732 O O . THR A 1 90 ? -16.236 -4.223 11.303 1.00 94.38 90 THR A O 1
ATOM 735 N N . ALA A 1 91 ? -14.297 -3.173 10.898 1.00 96.38 91 ALA A N 1
ATOM 736 C CA . ALA A 1 91 ? -13.999 -3.895 9.674 1.00 96.38 91 ALA A CA 1
ATOM 737 C C . ALA A 1 91 ? -13.784 -5.384 9.973 1.00 96.38 91 ALA A C 1
ATOM 739 O O . ALA A 1 91 ? -13.000 -5.751 10.843 1.00 96.38 91 ALA A O 1
ATOM 740 N N . GLU A 1 92 ? -14.467 -6.246 9.227 1.00 97.44 92 GLU A N 1
ATOM 741 C CA . GLU A 1 92 ? -14.324 -7.700 9.364 1.00 97.44 92 GLU A CA 1
ATOM 742 C C . GLU A 1 92 ? -13.246 -8.242 8.425 1.00 97.44 92 GLU A C 1
ATOM 744 O O . GLU A 1 92 ? -12.492 -9.155 8.767 1.00 97.44 92 GLU A O 1
ATOM 749 N N . THR A 1 93 ? -13.152 -7.658 7.230 1.00 97.75 93 THR A N 1
ATOM 750 C CA . THR A 1 93 ? -12.250 -8.097 6.166 1.00 97.75 93 THR A CA 1
ATOM 751 C C . THR A 1 93 ? -11.566 -6.917 5.495 1.00 97.75 93 THR A C 1
ATOM 753 O 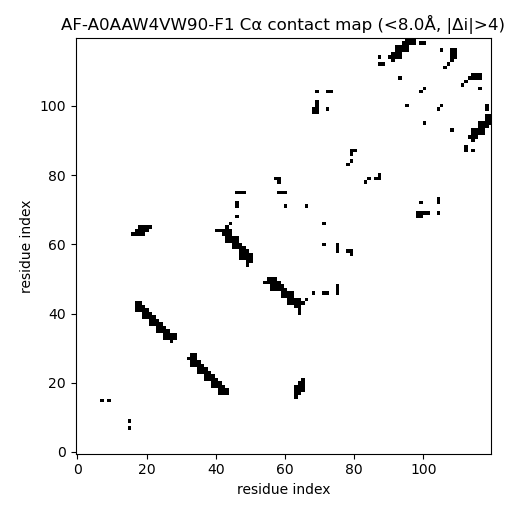O . THR A 1 93 ? -12.167 -5.855 5.339 1.00 97.75 93 THR A O 1
ATOM 756 N N . MET A 1 94 ? -10.344 -7.133 5.017 1.00 97.06 94 MET A N 1
ATOM 757 C CA . MET A 1 94 ? -9.674 -6.238 4.076 1.00 97.06 94 MET A CA 1
ATOM 758 C C . MET A 1 94 ? -9.276 -7.047 2.847 1.00 97.06 94 MET A C 1
ATOM 760 O O . MET A 1 94 ? -8.544 -8.029 2.969 1.00 97.06 94 MET A O 1
ATOM 764 N N . ALA A 1 95 ? -9.785 -6.639 1.686 1.00 96.94 95 ALA A N 1
ATOM 765 C CA . ALA A 1 95 ? -9.506 -7.281 0.410 1.00 96.94 95 ALA A CA 1
ATOM 766 C C . ALA A 1 95 ? -8.499 -6.460 -0.407 1.00 96.94 95 ALA A C 1
ATOM 768 O O . ALA A 1 95 ? -8.594 -5.232 -0.451 1.00 96.94 95 ALA A O 1
ATOM 769 N N . GLY A 1 96 ? -7.558 -7.135 -1.059 1.00 95.12 96 GLY A N 1
ATOM 770 C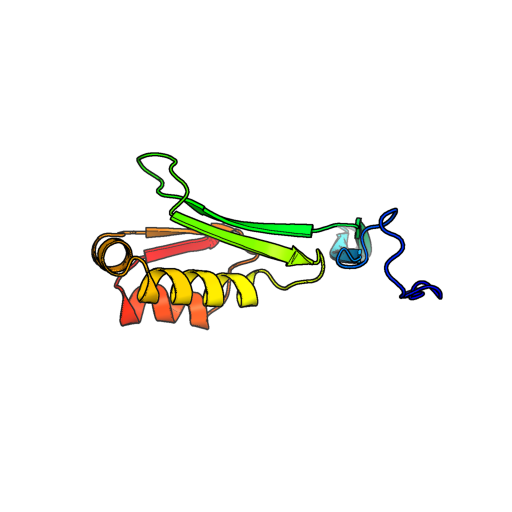 CA . GLY A 1 96 ? -6.572 -6.526 -1.949 1.00 95.12 96 GLY A CA 1
ATOM 771 C C . GLY A 1 96 ? -6.097 -7.511 -3.011 1.00 95.12 96 GLY A C 1
ATOM 772 O O . GLY A 1 96 ? -6.294 -8.716 -2.881 1.00 95.12 96 GLY A O 1
ATOM 773 N N . ASP A 1 97 ? -5.476 -6.998 -4.070 1.00 93.50 97 ASP A N 1
ATOM 774 C CA . ASP A 1 97 ? -4.813 -7.854 -5.053 1.00 93.50 97 ASP A CA 1
ATOM 775 C C . ASP A 1 97 ? -3.447 -8.336 -4.534 1.00 93.50 97 ASP A C 1
ATOM 777 O O . ASP A 1 97 ? -2.931 -7.875 -3.508 1.00 93.50 97 ASP A O 1
ATOM 781 N N . ARG A 1 98 ? -2.811 -9.231 -5.287 1.00 92.00 98 ARG A N 1
ATOM 782 C CA . ARG A 1 98 ? -1.463 -9.741 -5.012 1.00 92.00 98 ARG A CA 1
ATOM 783 C C . ARG A 1 98 ? -0.385 -8.660 -4.865 1.00 92.00 98 ARG A C 1
ATOM 785 O O . ARG A 1 98 ? 0.679 -8.933 -4.314 1.00 92.00 98 ARG A O 1
ATOM 792 N N . GLY A 1 99 ? -0.612 -7.438 -5.346 1.00 90.75 99 GLY A N 1
ATOM 793 C CA . GLY A 1 99 ? 0.272 -6.299 -5.091 1.00 90.75 99 GLY A CA 1
ATOM 794 C C . GLY A 1 99 ? 0.377 -5.938 -3.605 1.00 90.75 99 GLY A C 1
ATOM 795 O O . GLY A 1 99 ? 1.374 -5.343 -3.201 1.00 90.75 99 GLY A O 1
ATOM 796 N N . TYR A 1 100 ? -0.597 -6.353 -2.793 1.00 93.38 100 TYR A N 1
ATOM 797 C CA . TYR A 1 100 ? -0.646 -6.169 -1.342 1.00 93.38 100 TYR A CA 1
ATOM 798 C C . TYR A 1 100 ? -0.346 -7.455 -0.549 1.00 93.38 100 TYR A C 1
ATOM 800 O O . TYR A 1 100 ? -0.515 -7.471 0.671 1.00 93.38 100 TYR A O 1
ATOM 808 N N . ASP A 1 101 ? 0.121 -8.520 -1.214 1.00 95.00 101 ASP A N 1
ATOM 809 C CA . ASP A 1 101 ? 0.523 -9.781 -0.577 1.00 95.00 101 ASP A CA 1
ATOM 810 C C . ASP A 1 101 ? 1.846 -9.619 0.191 1.00 95.00 101 ASP A C 1
ATOM 812 O O . ASP A 1 101 ? 2.938 -9.913 -0.302 1.00 95.00 101 ASP A O 1
ATOM 816 N N . ASP A 1 102 ? 1.752 -9.079 1.404 1.00 96.56 102 ASP A N 1
ATOM 817 C CA . ASP A 1 102 ? 2.880 -8.864 2.301 1.00 96.56 102 ASP A CA 1
ATOM 818 C C . ASP A 1 102 ? 2.585 -9.443 3.681 1.00 96.56 102 ASP A C 1
ATOM 820 O O . ASP A 1 102 ? 1.623 -9.062 4.351 1.00 96.56 102 ASP A O 1
ATOM 824 N N . THR A 1 103 ? 3.468 -10.329 4.149 1.00 97.19 103 THR A N 1
ATOM 825 C CA . THR A 1 103 ? 3.315 -10.999 5.444 1.00 97.19 103 THR A CA 1
ATOM 826 C C . THR A 1 103 ? 3.142 -10.002 6.584 1.00 97.19 103 THR A C 1
ATOM 828 O O . THR A 1 103 ? 2.310 -10.228 7.454 1.00 97.19 103 THR A O 1
ATOM 831 N N . LYS A 1 104 ? 3.876 -8.879 6.593 1.00 97.50 104 LYS A N 1
ATOM 832 C CA . LYS A 1 104 ? 3.771 -7.909 7.694 1.00 97.50 104 LYS A CA 1
ATOM 833 C C . LYS A 1 104 ? 2.415 -7.214 7.698 1.00 97.50 104 LYS A C 1
ATOM 835 O O . LYS A 1 104 ? 1.854 -7.017 8.773 1.00 97.50 104 LYS A O 1
ATOM 840 N N . LEU A 1 105 ? 1.894 -6.854 6.524 1.00 96.56 105 LEU A N 1
ATOM 841 C CA . LEU A 1 105 ? 0.567 -6.252 6.392 1.00 96.56 105 LEU A CA 1
ATOM 842 C C . LEU A 1 105 ? -0.516 -7.230 6.864 1.00 96.56 105 LEU A C 1
ATOM 844 O O . LEU A 1 105 ? -1.332 -6.883 7.716 1.00 96.56 105 LEU A O 1
ATOM 848 N N . ILE A 1 106 ? -0.458 -8.469 6.372 1.00 97.44 106 ILE A N 1
ATOM 849 C CA . ILE A 1 106 ? -1.375 -9.566 6.716 1.00 97.44 106 ILE A CA 1
ATOM 850 C C . ILE A 1 106 ? -1.365 -9.829 8.228 1.00 97.44 106 ILE A C 1
ATOM 852 O O . ILE A 1 106 ? -2.423 -9.868 8.858 1.00 97.44 106 ILE A O 1
ATOM 856 N N . THR A 1 107 ? -0.179 -9.953 8.828 1.00 97.88 107 THR A N 1
ATOM 857 C CA . THR A 1 107 ? -0.022 -10.151 10.273 1.00 97.88 107 THR A CA 1
ATOM 858 C C . THR A 1 107 ? -0.575 -8.966 11.059 1.00 97.88 107 THR A C 1
ATOM 860 O O . THR A 1 107 ? -1.323 -9.178 12.007 1.00 97.88 107 THR A O 1
ATOM 863 N N . LYS A 1 108 ? -0.287 -7.719 10.659 1.00 96.81 108 LYS A N 1
ATOM 864 C CA . LYS A 1 108 ? -0.802 -6.524 11.350 1.00 96.81 108 LYS A CA 1
ATOM 865 C C . LYS A 1 108 ? -2.336 -6.470 11.319 1.00 96.81 108 LYS A C 1
ATOM 867 O O . LYS A 1 108 ? -2.953 -6.204 12.349 1.00 96.81 108 LYS A O 1
ATOM 872 N N . LEU A 1 109 ? -2.956 -6.768 10.175 1.00 97.44 109 LEU A N 1
ATOM 873 C CA . LEU A 1 109 ? -4.417 -6.804 10.037 1.00 97.44 109 LEU A CA 1
ATOM 874 C C . LEU A 1 109 ? -5.061 -7.790 11.017 1.00 97.44 109 LEU A C 1
ATOM 876 O O . LEU A 1 109 ? -5.978 -7.419 11.756 1.00 97.44 109 LEU A O 1
ATOM 880 N N . TRP A 1 110 ? -4.545 -9.017 11.076 1.00 97.81 110 TRP A N 1
ATOM 881 C CA . TRP A 1 110 ? -5.127 -10.055 11.919 1.00 97.81 110 TRP A CA 1
ATOM 882 C C . TRP A 1 110 ? -4.765 -9.909 13.401 1.00 97.81 110 TRP A C 1
ATOM 884 O O . TRP A 1 110 ? -5.632 -9.961 14.282 1.00 97.81 110 TRP A O 1
ATOM 894 N N . ASP A 1 111 ? -3.488 -9.714 13.715 1.00 97.75 111 ASP A N 1
ATOM 895 C CA . ASP A 1 111 ? -3.011 -9.760 15.094 1.00 97.75 111 ASP A CA 1
ATOM 896 C C . ASP A 1 111 ? -3.426 -8.513 15.874 1.00 97.75 111 ASP A C 1
ATOM 898 O O . ASP A 1 111 ? -3.867 -8.650 17.019 1.00 97.75 111 ASP A O 1
ATOM 902 N N . THR A 1 112 ? -3.376 -7.334 15.243 1.00 96.19 112 THR A N 1
ATOM 903 C CA . THR A 1 112 ? -3.711 -6.052 15.878 1.00 96.19 112 THR A CA 1
ATOM 904 C C . THR A 1 112 ? -5.196 -5.719 15.775 1.00 96.19 112 THR A C 1
ATOM 906 O O . THR A 1 112 ? -5.810 -5.390 16.788 1.00 96.19 112 THR A O 1
ATOM 909 N N . TYR A 1 113 ? -5.785 -5.809 14.580 1.00 96.56 113 TYR A N 1
ATOM 910 C CA . TYR A 1 113 ? -7.149 -5.311 14.343 1.00 96.56 113 TYR A CA 1
ATOM 911 C C . TYR A 1 113 ? -8.204 -6.414 14.242 1.00 96.56 113 TYR A C 1
ATOM 913 O O . TYR A 1 113 ? -9.390 -6.106 14.228 1.00 96.56 113 TYR A O 1
ATOM 921 N N . LYS A 1 114 ? -7.796 -7.693 14.198 1.00 97.88 114 LYS A N 1
ATOM 922 C CA . LYS A 1 114 ? -8.693 -8.846 13.975 1.00 97.88 114 LYS A CA 1
ATOM 923 C C . LYS A 1 114 ? -9.470 -8.754 12.655 1.00 97.88 114 LYS A C 1
ATOM 925 O O . LYS A 1 114 ? -10.513 -9.381 12.505 1.00 97.88 114 LYS A O 1
ATOM 930 N N . ILE A 1 115 ? -8.912 -8.032 11.683 1.00 98.12 115 ILE A N 1
ATOM 931 C CA . ILE A 1 115 ? -9.426 -7.930 10.319 1.00 98.12 115 ILE A CA 1
ATOM 932 C C . ILE A 1 115 ? -8.871 -9.110 9.528 1.00 98.12 115 ILE A C 1
ATOM 934 O O . ILE A 1 115 ? -7.655 -9.310 9.480 1.00 98.12 115 ILE A O 1
ATOM 938 N N . LYS A 1 116 ? -9.738 -9.896 8.889 1.00 98.19 116 LYS A N 1
ATOM 939 C CA . LYS A 1 116 ? -9.318 -11.014 8.041 1.00 98.19 116 LYS A CA 1
ATOM 940 C C . LYS A 1 116 ? -8.795 -10.489 6.690 1.00 98.19 116 LYS A C 1
ATOM 942 O O . LYS A 1 116 ? -9.573 -9.897 5.938 1.00 98.19 116 LYS A O 1
ATOM 947 N N . PRO A 1 117 ? -7.517 -10.712 6.345 1.00 97.06 117 PRO A N 1
ATOM 948 C CA . PRO A 1 117 ? -6.999 -10.352 5.031 1.00 97.06 117 PRO A CA 1
ATOM 949 C C . PRO A 1 117 ? -7.499 -11.337 3.965 1.00 97.06 117 PRO A C 1
ATOM 951 O O . PRO A 1 117 ? -7.533 -12.549 4.192 1.00 97.06 117 PRO A O 1
ATOM 954 N N . ILE A 1 118 ? -7.882 -10.813 2.802 1.00 96.94 118 ILE A N 1
ATOM 955 C CA . ILE A 1 118 ? -8.277 -11.576 1.612 1.00 96.94 118 ILE A CA 1
ATOM 956 C C . ILE A 1 118 ? -7.434 -11.054 0.446 1.00 96.94 118 ILE A C 1
ATOM 958 O O . ILE A 1 118 ? -7.582 -9.899 0.059 1.00 96.94 118 ILE A O 1
ATOM 962 N N . ILE A 1 119 ? -6.538 -11.887 -0.084 1.00 95.62 119 ILE A N 1
ATOM 963 C CA . ILE A 1 119 ? -5.623 -11.521 -1.172 1.00 95.62 119 ILE A CA 1
ATOM 964 C C . ILE A 1 119 ? -5.896 -12.420 -2.381 1.00 95.62 119 ILE A C 1
ATOM 966 O O . ILE A 1 119 ? -5.952 -13.640 -2.211 1.00 95.62 119 ILE A O 1
ATOM 970 N N . ASP A 1 120 ? -6.068 -11.812 -3.558 1.00 86.81 120 ASP A N 1
ATOM 971 C CA . ASP A 1 120 ? -6.299 -12.479 -4.857 1.00 86.81 120 ASP A CA 1
ATOM 972 C C . ASP A 1 120 ? -5.091 -12.350 -5.808 1.00 86.81 120 ASP A C 1
ATOM 974 O O . ASP A 1 120 ? -4.574 -11.218 -5.978 1.00 86.81 120 ASP A O 1
#

Radius of gyration: 18.49 Å; Cα contacts (8 Å, |Δi|>4): 163; chains: 1; bounding box: 39×53×41 Å

Foldseek 3Di:
DPDQDPDQDDPVPDDNFKAKAKDKDWDADPVGHIDIDIDMDIGKDKDFDADPPPRHTDDIDIHHPHDQLQVVLVVRVVVCVVPPVVCLQVAQEDEDEPSNPDPVSQCCSCVPSVHHYHYD

Solvent-accessible surface area (backbone atoms only — not comparable to full-atom values): 7394 Å² total; per-residue (Å²): 133,92,76,76,71,92,72,83,73,89,77,86,80,72,81,82,72,52,33,68,26,75,49,76,48,70,54,66,47,98,88,68,50,75,50,77,48,80,47,72,50,73,32,65,37,80,48,74,43,62,40,88,86,78,71,43,80,73,50,72,48,79,43,40,35,61,63,55,52,46,66,50,50,53,51,50,53,52,49,36,53,74,75,42,48,68,54,53,72,67,42,60,63,47,77,45,49,57,66,55,74,38,71,68,57,48,46,47,35,38,75,75,47,61,18,45,72,44,74,91

InterPro domains:
  IPR002559 Transposase IS4-like domain [PF01609] (34-117)

Nearest PDB structures (foldseek):
  4v84-assembly1_BX  TM=3.241E-01  e=4.228E-01  Thermus thermophilus HB27
  5wc3-assembly1_A  TM=2.994E-01  e=3.702E-01  Bacillus subtilis BEST7613
  8jx3-assembly1_F  TM=3.566E-01  e=2.082E+00  Staphylococcus aureus
  3ua0-assembly1_A-2  TM=2.894E-01  e=6.884E+00  Bombyx mori

pLDDT: mean 91.51, std 9.58, range [44.0, 98.19]

Mean predicted aligned error: 6.07 Å

Secondary structure (DSSP, 8-state):
-----S--S--SSS-SS-EEEEEEEEEE-TTS-EEEEEEEEEEEEEEEEE-TTT--EEEEEEEETTS-HHHHHHHHHHHHHHH-HHHHHH--EEEE-GGG--HHHHHHHHHHH-PEEEE-

Organism: NCBI:txid1982628

Sequence (120 aa):
SKHPNKHETEDGRRDLDANHSQKVYSGVTKEGNPWQKVVKWFGYKLHLVVDATYELPVTFKVTKASESDITEGHKLLEQMEEKQPKLLKTAETMAGDRGYDDTKLITKLWDTYKIKPIID